Protein AF-A0AAV5B8G0-F1 (afdb_monomer)

Secondary structure (DSSP, 8-state):
---------HHHHHHHHHHHHHHHHHHHHHHHHHHHHHHHHHHHHHHHHTS-TTS---EETTTEEEE-SGGG-EEE-S----SSHHHHHHHHHHHHHHHHHTS-TTSHHHHHHHHHHHHHHHHHHT--HHHHHHH---HHHHHHHHHH-HHHHHHHHHHHHHHHH-

Sequence (166 aa):
MIEQKGYMDPENKWEYHFEILKHQYGEKANEVAMAQWSELIEEIRMFMDDQQPDVLYSFSSCDGIIAGKGKHSFTIDFYPPASTFSARILRLRNQIVLAMSTTECGTNLYNLLDSLYIIVLYALYDDESGPKLMAWQSEYEQIMTSRLGNQEADDMKRKVLEEILI

Radius of gyration: 22.26 Å; Cα contacts (8 Å, |Δi|>4): 154; chains: 1; bounding box: 65×29×62 Å

pLDDT: mean 79.95, std 14.13, range [36.12, 94.44]

Mean predicted aligned error: 8.71 Å

Solvent-accessible surface area (backbone atoms only — not comparable to full-atom values): 9621 Å² total; per-residue (Å²): 136,81,82,78,76,76,81,70,51,70,67,62,52,50,53,55,54,46,54,54,51,37,49,55,52,47,53,50,36,32,53,49,20,50,52,56,47,53,54,52,52,51,52,52,47,54,54,50,76,76,48,64,97,86,61,66,66,49,84,47,100,76,47,22,45,37,43,63,68,80,95,61,55,46,72,39,59,74,70,62,94,54,58,36,42,58,59,34,43,55,52,42,48,52,48,42,52,54,54,44,75,75,40,63,83,88,36,75,68,30,54,50,43,52,50,51,46,51,54,50,54,53,53,53,76,66,58,54,55,64,64,53,56,73,73,52,78,64,83,59,51,64,58,44,27,76,73,63,35,64,68,56,36,52,53,48,50,51,53,41,50,53,70,65,74,106

Structure (mmCIF, N/CA/C/O backbone):
data_AF-A0AAV5B8G0-F1
#
_entry.id   AF-A0AAV5B8G0-F1
#
loop_
_atom_site.group_PDB
_atom_site.id
_atom_site.type_symbol
_atom_site.label_atom_id
_atom_site.label_alt_id
_atom_site.label_comp_id
_atom_site.label_asym_id
_atom_site.label_entity_id
_atom_site.label_seq_id
_atom_site.pdbx_PDB_ins_code
_atom_site.Cartn_x
_atom_site.Cartn_y
_atom_site.Cartn_z
_atom_site.occupancy
_atom_site.B_iso_or_equiv
_atom_site.auth_seq_id
_atom_site.auth_comp_id
_atom_site.auth_asym_id
_atom_site.auth_atom_id
_atom_site.pdbx_PDB_model_num
ATOM 1 N N . MET A 1 1 ? 44.350 -10.238 -31.634 1.00 36.12 1 MET A N 1
ATOM 2 C CA . MET A 1 1 ? 43.539 -10.331 -30.405 1.00 36.12 1 MET A CA 1
ATOM 3 C C . MET A 1 1 ? 42.111 -10.043 -30.806 1.00 36.12 1 MET A C 1
ATOM 5 O O . MET A 1 1 ? 41.830 -8.927 -31.213 1.00 36.12 1 MET A O 1
ATOM 9 N N . ILE A 1 2 ? 41.276 -11.077 -30.850 1.00 37.78 2 ILE A N 1
ATOM 10 C CA . ILE A 1 2 ? 39.860 -10.950 -31.196 1.00 37.78 2 ILE A CA 1
ATOM 11 C C . ILE A 1 2 ? 39.145 -10.613 -29.890 1.00 37.78 2 ILE A C 1
ATOM 13 O O . ILE A 1 2 ? 39.220 -11.395 -28.944 1.00 37.78 2 ILE A O 1
ATOM 17 N N . GLU A 1 3 ? 38.517 -9.440 -29.826 1.00 39.78 3 GLU A N 1
ATOM 18 C CA . GLU A 1 3 ? 37.586 -9.093 -28.755 1.00 39.78 3 GLU A CA 1
ATOM 19 C C . GLU A 1 3 ? 36.474 -10.145 -28.731 1.00 39.78 3 GLU A C 1
ATOM 21 O O . GLU A 1 3 ? 35.649 -10.226 -29.644 1.00 39.78 3 GLU A O 1
ATOM 26 N N . GLN A 1 4 ? 36.457 -10.977 -27.690 1.00 38.16 4 GLN A N 1
ATOM 27 C CA . GLN A 1 4 ? 35.283 -11.770 -27.366 1.00 38.16 4 GLN A CA 1
ATOM 28 C C . GLN A 1 4 ? 34.193 -10.798 -26.911 1.00 38.16 4 GLN A C 1
ATOM 30 O O . GLN A 1 4 ? 34.099 -10.447 -25.737 1.00 38.16 4 GLN A O 1
ATOM 35 N N . LYS A 1 5 ? 33.355 -10.350 -27.851 1.00 46.84 5 LYS A N 1
ATOM 36 C CA . LYS A 1 5 ? 32.009 -9.887 -27.516 1.00 46.84 5 LYS A CA 1
ATOM 37 C C . LYS A 1 5 ? 31.286 -11.091 -26.924 1.00 46.84 5 LYS A C 1
ATOM 39 O O . LYS A 1 5 ? 30.847 -11.964 -27.667 1.00 46.84 5 LYS A O 1
ATOM 44 N N . GLY A 1 6 ? 31.255 -11.169 -25.594 1.00 46.50 6 GLY A N 1
ATOM 45 C CA . GLY A 1 6 ? 30.493 -12.176 -24.870 1.00 46.50 6 GLY A CA 1
ATOM 46 C C . GLY A 1 6 ? 29.058 -12.156 -25.379 1.00 46.50 6 GLY A C 1
ATOM 47 O O . GLY A 1 6 ? 28.358 -11.155 -25.234 1.00 46.50 6 GLY A O 1
ATOM 48 N N . TYR A 1 7 ? 28.662 -13.228 -26.057 1.00 47.97 7 TYR A N 1
ATOM 49 C CA . TYR A 1 7 ? 27.298 -13.417 -26.515 1.00 47.97 7 TYR A CA 1
ATOM 50 C C . TYR A 1 7 ? 26.461 -13.703 -25.271 1.00 47.97 7 TYR A C 1
ATOM 52 O O . TYR A 1 7 ? 26.506 -14.802 -24.724 1.00 47.97 7 TYR A O 1
ATOM 60 N N . MET A 1 8 ? 25.787 -12.677 -24.759 1.00 57.66 8 MET A N 1
ATOM 61 C CA . MET A 1 8 ? 24.798 -12.852 -23.707 1.00 57.66 8 MET A CA 1
ATOM 62 C C . MET A 1 8 ? 23.554 -13.438 -24.369 1.00 57.66 8 MET A C 1
ATOM 64 O O . MET A 1 8 ? 23.038 -12.853 -25.323 1.00 57.66 8 MET A O 1
ATOM 68 N N . ASP A 1 9 ? 23.140 -14.615 -23.904 1.00 64.81 9 ASP A N 1
ATOM 69 C CA . ASP A 1 9 ? 21.914 -15.280 -24.346 1.00 64.81 9 ASP A CA 1
ATOM 70 C C . ASP A 1 9 ? 20.742 -14.275 -24.325 1.00 64.81 9 ASP A C 1
ATOM 72 O O . ASP A 1 9 ? 20.593 -13.563 -23.324 1.00 64.81 9 ASP A O 1
ATOM 76 N N . PRO A 1 10 ? 19.944 -14.158 -25.402 1.00 60.88 10 PRO A N 1
ATOM 77 C CA . PRO A 1 10 ? 18.746 -13.324 -25.422 1.00 60.88 10 PRO A CA 1
ATOM 78 C C . PRO A 1 10 ? 17.834 -13.495 -24.197 1.00 60.88 10 PRO A C 1
ATOM 80 O O . PRO A 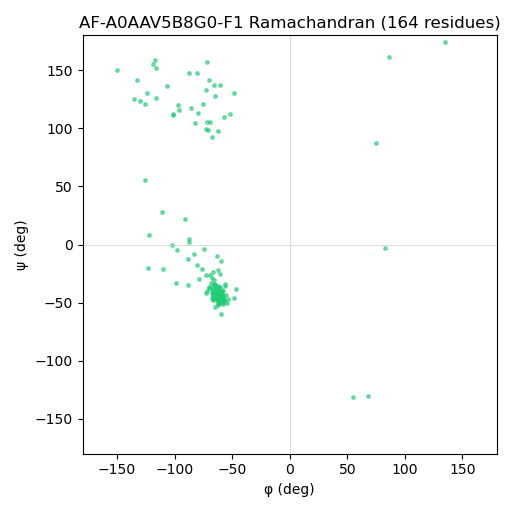1 10 ? 17.345 -12.487 -23.686 1.00 60.88 10 PRO A O 1
ATOM 83 N N . GLU A 1 11 ? 17.668 -14.715 -23.670 1.00 60.94 11 GLU A N 1
ATOM 84 C CA . GLU A 1 11 ? 16.874 -14.951 -22.450 1.00 60.94 11 GLU A CA 1
ATOM 85 C C . GLU A 1 11 ? 17.541 -14.338 -21.208 1.00 60.94 11 GLU A C 1
ATOM 87 O O . GLU A 1 11 ? 16.890 -13.643 -20.430 1.00 60.94 11 GLU A O 1
ATOM 92 N N . ASN A 1 12 ? 18.866 -14.473 -21.075 1.00 73.31 12 ASN A N 1
ATOM 93 C CA . ASN A 1 12 ? 19.626 -13.821 -19.999 1.00 73.31 12 ASN A CA 1
ATOM 94 C C . ASN A 1 12 ? 19.611 -12.291 -20.116 1.00 73.31 12 ASN A C 1
ATOM 96 O O . ASN A 1 12 ? 19.699 -11.591 -19.108 1.00 73.31 12 ASN A O 1
ATOM 100 N N . LYS A 1 13 ? 19.523 -11.752 -21.336 1.00 80.19 13 LYS A N 1
ATOM 101 C CA . LYS A 1 13 ? 19.437 -10.309 -21.575 1.00 80.19 13 LYS A CA 1
ATOM 102 C C . LYS A 1 13 ? 18.069 -9.756 -21.177 1.00 80.19 13 LYS A C 1
ATOM 104 O O . LYS A 1 13 ? 18.022 -8.690 -20.569 1.00 80.19 13 LYS A O 1
ATOM 109 N N . TRP A 1 14 ? 16.984 -10.462 -21.495 1.00 86.31 14 TRP A N 1
ATOM 110 C CA . TRP A 1 14 ? 15.636 -10.065 -21.084 1.00 86.31 14 TRP A CA 1
ATOM 111 C C . TRP A 1 14 ? 15.512 -10.056 -19.558 1.00 86.31 14 TRP A C 1
ATOM 113 O O . TRP A 1 14 ? 15.167 -9.024 -18.988 1.00 86.31 14 TRP A O 1
ATOM 123 N N . GLU A 1 15 ? 15.891 -11.157 -18.904 1.00 88.56 15 GLU A N 1
ATOM 124 C CA . GLU A 1 15 ? 15.785 -11.310 -17.446 1.00 88.56 15 GLU A CA 1
ATOM 125 C C . GLU A 1 15 ? 16.596 -10.243 -16.702 1.00 88.56 15 GLU A C 1
ATOM 127 O O . GLU A 1 15 ? 16.124 -9.624 -15.752 1.00 88.56 15 GLU A O 1
ATOM 132 N N . TYR A 1 16 ? 17.802 -9.950 -17.194 1.00 89.88 16 TYR A N 1
ATOM 133 C CA . TYR A 1 16 ? 18.650 -8.903 -16.635 1.00 89.88 16 TYR A CA 1
ATOM 134 C C . TYR A 1 16 ? 17.983 -7.519 -16.652 1.00 89.88 16 TYR A C 1
ATOM 136 O O . TYR A 1 16 ? 18.023 -6.798 -15.655 1.00 89.88 16 TYR A O 1
ATOM 144 N N . HIS A 1 17 ? 17.380 -7.129 -17.779 1.00 90.81 17 HIS A N 1
ATOM 145 C CA . HIS A 1 17 ? 16.691 -5.843 -17.889 1.00 90.81 17 HIS A CA 1
ATOM 146 C C . HIS A 1 17 ? 15.397 -5.820 -17.065 1.00 90.81 17 HIS A C 1
ATOM 148 O O . HIS A 1 17 ? 15.090 -4.794 -16.452 1.00 90.81 17 HIS A O 1
ATOM 154 N N . PHE A 1 18 ? 14.687 -6.949 -17.012 1.00 92.62 18 PHE A N 1
ATOM 155 C CA . PHE A 1 18 ? 13.450 -7.101 -16.257 1.00 92.62 18 PHE A CA 1
ATOM 156 C C . PHE A 1 18 ? 13.671 -6.882 -14.761 1.00 92.62 18 PHE A C 1
ATOM 158 O O . PHE A 1 18 ? 12.992 -6.050 -14.167 1.00 92.62 18 PHE A O 1
ATOM 165 N N . GLU A 1 19 ? 14.667 -7.541 -14.167 1.00 93.00 19 GLU A N 1
ATOM 166 C CA . GLU A 1 19 ? 14.946 -7.427 -12.731 1.00 93.00 19 GLU A CA 1
ATOM 167 C C . GLU A 1 19 ? 15.384 -6.011 -12.322 1.00 93.00 19 GLU A C 1
ATOM 169 O O . GLU A 1 19 ? 14.993 -5.518 -11.263 1.00 93.00 19 GLU A O 1
ATOM 174 N N . ILE A 1 20 ? 16.127 -5.300 -13.178 1.00 93.19 20 ILE A N 1
ATOM 175 C CA . ILE A 1 20 ? 16.492 -3.896 -12.922 1.00 93.19 20 ILE A CA 1
ATOM 176 C C . ILE A 1 20 ? 15.254 -3.000 -12.959 1.00 93.19 20 ILE A C 1
ATOM 178 O O . ILE A 1 20 ? 15.064 -2.167 -12.069 1.00 93.19 20 ILE A O 1
ATOM 182 N N . LEU A 1 21 ? 14.408 -3.162 -13.978 1.00 93.38 21 LEU A N 1
ATOM 183 C CA . LEU A 1 21 ? 13.196 -2.363 -14.120 1.00 93.38 21 LEU A CA 1
ATOM 184 C C . LEU A 1 21 ? 12.235 -2.635 -12.955 1.00 93.38 21 LEU A C 1
ATOM 186 O O . LEU A 1 21 ? 11.726 -1.700 -12.340 1.00 93.38 21 LEU A O 1
ATOM 190 N N . LYS A 1 22 ? 12.065 -3.906 -12.590 1.00 93.12 22 LYS A N 1
ATOM 191 C CA . LYS A 1 22 ? 11.283 -4.347 -11.435 1.00 93.12 22 LYS A CA 1
ATOM 192 C C . LYS A 1 22 ? 11.784 -3.745 -10.132 1.00 93.12 22 LYS A C 1
ATOM 194 O O . LYS A 1 22 ? 10.974 -3.266 -9.344 1.00 93.12 22 LYS A O 1
ATOM 199 N N . HIS A 1 23 ? 13.096 -3.714 -9.916 1.00 92.00 23 HIS A N 1
ATOM 200 C CA . HIS A 1 23 ? 13.672 -3.079 -8.737 1.00 92.00 23 HIS A CA 1
ATOM 201 C C . HIS A 1 23 ? 13.305 -1.590 -8.664 1.00 92.00 23 HIS A C 1
ATOM 203 O O . HIS A 1 23 ? 12.758 -1.152 -7.656 1.00 92.00 23 HIS A O 1
ATOM 209 N N . GLN A 1 24 ? 13.508 -0.835 -9.746 1.00 93.12 24 GLN A N 1
ATOM 210 C CA . GLN A 1 24 ? 13.233 0.606 -9.765 1.00 93.12 24 GLN A CA 1
ATOM 211 C C . GLN A 1 24 ? 11.743 0.940 -9.614 1.00 93.12 24 GLN A C 1
ATOM 213 O O . GLN A 1 24 ? 11.380 1.839 -8.856 1.00 93.12 24 GLN A O 1
ATOM 218 N N . TYR A 1 25 ? 10.862 0.205 -10.297 1.00 92.00 25 TYR A N 1
ATOM 219 C CA . TYR A 1 25 ? 9.419 0.358 -10.102 1.00 92.00 25 TYR A CA 1
ATOM 220 C C . TYR A 1 25 ? 8.988 -0.065 -8.694 1.00 92.00 25 TYR A C 1
ATOM 222 O O . TYR A 1 25 ? 8.090 0.552 -8.129 1.00 92.00 25 TYR A O 1
ATOM 230 N N . GLY A 1 26 ? 9.633 -1.075 -8.105 1.00 90.62 26 GLY A N 1
ATOM 231 C CA . GLY A 1 26 ? 9.380 -1.508 -6.733 1.00 90.62 26 GLY A CA 1
ATOM 232 C C . GLY A 1 26 ? 9.773 -0.450 -5.701 1.00 90.62 26 GLY A C 1
ATOM 233 O O . GLY A 1 26 ? 9.013 -0.188 -4.769 1.00 90.62 26 GLY A O 1
ATOM 234 N N . GLU A 1 27 ? 10.917 0.213 -5.888 1.00 90.31 27 GLU A N 1
ATOM 235 C CA . GLU A 1 27 ? 11.321 1.356 -5.061 1.00 90.31 27 GLU A CA 1
ATOM 236 C C . GLU A 1 27 ? 10.317 2.502 -5.178 1.00 90.31 27 GLU A C 1
ATOM 238 O O . GLU A 1 27 ? 9.874 3.034 -4.156 1.00 90.31 27 GLU A O 1
ATOM 243 N N . LYS A 1 28 ? 9.882 2.826 -6.403 1.00 91.88 28 LYS A N 1
ATOM 244 C CA . LYS A 1 28 ? 8.879 3.871 -6.615 1.00 91.88 28 LYS A CA 1
ATOM 245 C C . LYS A 1 28 ? 7.530 3.513 -5.994 1.00 91.88 28 LYS A C 1
ATOM 247 O O . LYS A 1 28 ? 6.893 4.372 -5.390 1.00 91.88 28 LYS A O 1
ATOM 252 N N . ALA A 1 29 ? 7.103 2.258 -6.111 1.00 89.88 29 ALA A N 1
ATOM 253 C CA . ALA A 1 29 ? 5.861 1.770 -5.521 1.00 89.88 29 ALA A CA 1
ATOM 254 C C . ALA A 1 29 ? 5.887 1.929 -4.001 1.00 89.88 29 ALA A C 1
ATOM 256 O O . ALA A 1 29 ? 4.941 2.451 -3.416 1.00 89.88 29 ALA A O 1
ATOM 257 N N . ASN A 1 30 ? 7.006 1.561 -3.376 1.00 88.25 30 ASN A N 1
ATOM 258 C CA . ASN A 1 30 ? 7.179 1.715 -1.942 1.00 88.25 30 ASN A CA 1
ATOM 259 C C . ASN A 1 30 ? 7.243 3.192 -1.517 1.00 88.25 30 ASN A C 1
ATOM 261 O O . ASN A 1 30 ? 6.666 3.540 -0.494 1.00 88.25 30 ASN A O 1
ATOM 265 N N . GLU A 1 31 ? 7.893 4.071 -2.285 1.00 90.19 31 GLU A N 1
ATOM 266 C CA . GLU A 1 31 ? 7.896 5.521 -2.030 1.00 90.19 31 GLU A CA 1
ATOM 267 C C . GLU A 1 31 ? 6.467 6.087 -2.020 1.00 90.19 31 GLU A C 1
ATOM 269 O O . GLU A 1 31 ? 6.061 6.742 -1.058 1.00 90.19 31 GLU A O 1
ATOM 274 N N . VAL A 1 32 ? 5.689 5.785 -3.065 1.00 90.38 32 VAL A N 1
ATOM 275 C CA . VAL A 1 32 ? 4.289 6.212 -3.201 1.00 90.38 32 VAL A CA 1
ATOM 276 C C . VAL A 1 32 ? 3.446 5.666 -2.051 1.00 90.38 32 VAL A C 1
ATOM 278 O O . VAL A 1 32 ? 2.734 6.424 -1.391 1.00 90.38 32 VAL A O 1
ATOM 281 N N . ALA A 1 33 ? 3.591 4.371 -1.763 1.00 88.62 33 ALA A N 1
ATOM 282 C CA . ALA A 1 33 ? 2.870 3.715 -0.689 1.00 88.62 33 ALA A CA 1
ATOM 283 C C . ALA A 1 33 ? 3.193 4.327 0.674 1.00 88.62 33 ALA A C 1
ATOM 285 O O . ALA A 1 33 ? 2.283 4.542 1.463 1.00 88.62 33 ALA A O 1
ATOM 286 N N . MET A 1 34 ? 4.461 4.634 0.959 1.00 87.12 34 MET A N 1
ATOM 287 C CA . MET A 1 34 ? 4.873 5.238 2.228 1.00 87.12 34 MET A CA 1
ATOM 288 C C . MET A 1 34 ? 4.367 6.673 2.394 1.00 87.12 34 MET A C 1
ATOM 290 O O . MET A 1 34 ? 4.060 7.064 3.518 1.00 87.12 34 MET A O 1
ATOM 294 N N . ALA A 1 35 ? 4.251 7.441 1.307 1.00 89.06 35 ALA A N 1
ATOM 295 C CA . ALA A 1 35 ? 3.665 8.779 1.348 1.00 89.06 35 ALA A CA 1
ATOM 296 C C . ALA A 1 35 ? 2.175 8.725 1.725 1.00 89.06 35 ALA A C 1
ATOM 298 O O . ALA A 1 35 ? 1.785 9.311 2.733 1.00 89.06 35 ALA A O 1
ATOM 299 N N . GLN A 1 36 ? 1.378 7.934 0.996 1.00 90.12 36 GLN A N 1
ATOM 300 C CA . GLN A 1 36 ? -0.046 7.730 1.310 1.00 90.12 36 GLN A CA 1
ATOM 301 C C . GLN A 1 36 ? -0.237 7.120 2.704 1.00 90.12 36 GLN A C 1
ATOM 303 O O . GLN A 1 36 ? -1.154 7.472 3.441 1.00 90.12 36 GLN A O 1
ATOM 308 N N . TRP A 1 37 ? 0.664 6.217 3.098 1.00 88.62 37 TRP A N 1
ATOM 309 C CA . TRP A 1 37 ? 0.652 5.629 4.428 1.00 88.62 37 TRP A CA 1
ATOM 310 C C . TRP A 1 37 ? 0.867 6.673 5.517 1.00 88.62 37 TRP A C 1
ATOM 312 O O . TRP A 1 37 ? 0.137 6.680 6.500 1.00 88.62 37 TRP A O 1
ATOM 322 N N . SER A 1 38 ? 1.828 7.580 5.343 1.00 86.50 38 SER A N 1
ATOM 323 C CA . SER A 1 38 ? 2.060 8.660 6.300 1.00 86.50 38 SER A CA 1
ATOM 324 C C . SER A 1 38 ? 0.831 9.555 6.463 1.00 86.50 38 SER A C 1
ATOM 326 O O . SER A 1 38 ? 0.513 9.923 7.589 1.00 86.50 38 SER A O 1
ATOM 328 N N . GLU A 1 39 ? 0.140 9.885 5.371 1.00 88.12 39 GLU A N 1
ATOM 329 C CA . GLU A 1 39 ? -1.082 10.700 5.402 1.00 88.12 39 GLU A CA 1
ATOM 330 C C . GLU A 1 39 ? -2.211 9.998 6.169 1.00 88.12 39 GLU A C 1
ATOM 332 O O . GLU A 1 39 ? -2.795 10.588 7.077 1.00 88.12 39 GLU A O 1
ATOM 337 N N . LEU A 1 40 ? -2.440 8.708 5.898 1.00 88.38 40 LEU A N 1
ATOM 338 C CA . LEU A 1 40 ? -3.426 7.902 6.623 1.00 88.38 40 LEU A CA 1
ATOM 339 C C . LEU A 1 40 ? -3.130 7.826 8.127 1.00 88.38 40 LEU A C 1
ATOM 341 O O . LEU A 1 40 ? -4.043 7.897 8.948 1.00 88.38 40 LEU A O 1
ATOM 345 N N . ILE A 1 41 ? -1.863 7.653 8.512 1.00 84.31 41 ILE A N 1
ATOM 346 C CA . ILE A 1 41 ? -1.489 7.593 9.930 1.00 84.31 41 ILE A CA 1
ATOM 347 C C . ILE A 1 41 ? -1.776 8.919 10.632 1.00 84.31 41 ILE A C 1
ATOM 349 O O . ILE A 1 41 ? -2.236 8.901 11.772 1.00 84.31 41 ILE A O 1
ATOM 353 N N . GLU A 1 42 ? -1.536 10.052 9.976 1.00 84.38 42 GLU A N 1
ATOM 354 C CA . GLU A 1 42 ? -1.871 11.363 10.536 1.00 84.38 42 GLU A CA 1
ATOM 355 C C . GLU A 1 42 ? -3.387 11.552 10.676 1.00 84.38 42 GLU A C 1
ATOM 357 O O . GLU A 1 42 ? -3.840 11.996 11.729 1.00 84.38 42 GLU A O 1
ATOM 362 N N . GLU A 1 43 ? -4.188 11.130 9.694 1.00 86.44 43 GLU A N 1
ATOM 363 C CA . GLU A 1 43 ? -5.654 11.158 9.800 1.00 86.44 43 GLU A CA 1
ATOM 364 C C . GLU A 1 43 ? -6.153 10.303 10.971 1.00 86.44 43 GLU A C 1
ATOM 366 O O . GLU A 1 43 ? -6.953 10.756 11.792 1.00 86.44 43 GLU A O 1
ATOM 371 N N . ILE A 1 44 ? -5.632 9.081 11.097 1.00 84.94 44 ILE A N 1
ATOM 372 C CA . ILE A 1 44 ? -5.962 8.183 12.203 1.00 84.94 44 ILE A CA 1
ATOM 373 C C . ILE A 1 44 ? -5.546 8.797 13.543 1.00 84.94 44 ILE A C 1
ATOM 375 O O . ILE A 1 44 ? -6.306 8.716 14.504 1.00 84.94 44 ILE A O 1
ATOM 379 N N . ARG A 1 45 ? -4.373 9.432 13.635 1.00 78.75 45 ARG A N 1
ATOM 380 C CA . ARG A 1 45 ? -3.933 10.128 14.855 1.00 78.75 45 ARG A CA 1
ATOM 381 C C . ARG A 1 45 ? -4.881 11.258 15.231 1.00 78.75 45 ARG A C 1
ATOM 383 O O . ARG A 1 45 ? -5.329 11.292 16.371 1.00 78.75 45 ARG A O 1
ATOM 390 N N . MET A 1 46 ? -5.227 12.125 14.279 1.00 81.94 46 MET A N 1
ATOM 391 C CA . MET A 1 46 ? -6.173 13.221 14.505 1.00 81.94 46 MET A CA 1
ATOM 392 C C . MET A 1 46 ? -7.535 12.699 14.966 1.00 81.94 46 MET A C 1
ATOM 394 O O . MET A 1 46 ? -8.085 13.187 15.948 1.00 81.94 46 MET A O 1
ATOM 398 N N . PHE A 1 47 ? -8.050 11.660 14.304 1.00 82.12 47 PHE A N 1
ATOM 399 C CA . PHE A 1 47 ? -9.308 11.023 14.680 1.00 82.12 47 PHE A CA 1
ATOM 400 C C . PHE A 1 47 ? -9.283 10.484 16.117 1.00 82.12 47 PHE A C 1
ATOM 402 O O . PHE A 1 47 ? -10.253 10.641 16.858 1.00 82.12 47 PHE A O 1
ATOM 409 N N . MET A 1 48 ? -8.178 9.850 16.511 1.00 75.94 48 MET A N 1
ATOM 410 C CA . MET A 1 48 ? -8.016 9.261 17.840 1.00 75.94 48 MET A CA 1
ATOM 411 C C . MET A 1 48 ? -7.856 10.334 18.924 1.00 75.94 48 MET A C 1
ATOM 413 O O . MET A 1 48 ? -8.454 10.200 19.986 1.00 75.94 48 MET A O 1
ATOM 417 N N . ASP A 1 49 ? -7.118 11.413 18.654 1.00 72.69 49 ASP A N 1
ATOM 418 C CA . ASP A 1 49 ? -6.944 12.525 19.599 1.00 72.69 49 ASP A CA 1
ATOM 419 C C . ASP A 1 49 ? -8.250 13.307 19.835 1.00 72.69 49 ASP A C 1
ATOM 421 O O . ASP A 1 49 ? -8.481 13.816 20.936 1.00 72.69 49 ASP A O 1
ATOM 425 N N . ASP A 1 50 ? -9.145 13.337 18.844 1.00 71.06 50 ASP A N 1
ATOM 426 C CA . ASP A 1 50 ? -10.462 13.975 18.942 1.00 71.06 50 ASP A CA 1
ATOM 427 C C . ASP A 1 50 ? -11.539 13.080 19.601 1.00 71.06 50 ASP A C 1
ATOM 429 O O . ASP A 1 50 ? -12.650 13.552 19.879 1.00 71.06 50 ASP A O 1
ATOM 433 N N . GLN A 1 51 ? -11.262 11.794 19.876 1.00 61.72 51 GLN A N 1
ATOM 434 C CA . GLN A 1 51 ? -12.262 10.821 20.343 1.00 61.72 51 GLN A CA 1
ATOM 435 C C . GLN A 1 51 ? -11.785 9.941 21.520 1.00 61.72 51 GLN A C 1
ATOM 437 O O . GLN A 1 51 ? -10.857 9.153 21.411 1.00 61.72 51 GLN A O 1
ATOM 442 N N . GLN A 1 52 ? -12.577 9.954 22.605 1.00 57.78 52 GLN A N 1
ATOM 443 C CA . GLN A 1 52 ? -12.586 9.000 23.738 1.00 57.78 52 GLN A CA 1
ATOM 444 C C . GLN A 1 52 ? -11.428 9.113 24.765 1.00 57.78 52 GLN A C 1
ATOM 446 O O . GLN A 1 52 ? -10.492 8.316 24.733 1.00 57.78 52 GLN A O 1
ATOM 451 N N . PRO A 1 53 ? -11.550 9.968 25.806 1.00 54.19 53 PRO A N 1
ATOM 452 C CA . PRO A 1 53 ? -10.586 10.026 26.920 1.00 54.19 53 PRO A CA 1
ATOM 453 C C . PRO A 1 53 ? -10.498 8.733 27.762 1.00 54.19 53 PRO A C 1
ATOM 455 O O . PRO A 1 53 ? -9.599 8.598 28.592 1.00 54.19 53 PRO A O 1
ATOM 458 N N . ASP A 1 54 ? -11.416 7.781 27.559 1.00 56.47 54 ASP A N 1
ATOM 459 C CA . ASP A 1 54 ? -11.543 6.561 28.365 1.00 56.47 54 ASP A CA 1
ATOM 460 C C . ASP A 1 54 ? -10.871 5.319 27.747 1.00 56.47 54 ASP A C 1
ATOM 462 O O . ASP A 1 54 ? -10.825 4.257 28.383 1.00 56.47 54 ASP A O 1
ATOM 466 N N . VAL A 1 55 ? -10.338 5.419 26.523 1.00 60.25 55 VAL A N 1
ATOM 467 C CA . VAL A 1 55 ? -9.584 4.335 25.876 1.00 60.25 55 VAL A CA 1
ATOM 468 C C . VAL A 1 55 ? -8.092 4.636 25.990 1.00 60.25 55 VAL A C 1
ATOM 470 O O . VAL A 1 55 ? -7.587 5.570 25.382 1.00 60.25 55 VAL A O 1
ATOM 473 N N . LEU A 1 56 ? -7.365 3.825 26.765 1.00 58.38 56 LEU A N 1
ATOM 474 C CA . LEU A 1 56 ? -5.904 3.896 26.794 1.00 58.38 56 LEU A CA 1
ATOM 475 C C . LEU A 1 56 ? -5.364 3.343 25.474 1.00 58.38 56 LEU A C 1
ATOM 477 O O . LEU A 1 56 ? -5.369 2.127 25.278 1.00 58.38 56 LEU A O 1
ATOM 481 N N . TYR A 1 57 ? -4.908 4.236 24.601 1.00 62.66 57 TYR A N 1
ATOM 482 C CA . TYR A 1 57 ? -4.100 3.902 23.437 1.00 62.66 57 TYR A CA 1
ATOM 483 C C . TYR A 1 57 ? -2.714 4.541 23.552 1.00 62.66 57 TYR A C 1
ATOM 485 O O . TYR A 1 57 ? -2.524 5.564 24.208 1.00 62.66 57 TYR A O 1
ATOM 493 N N . SER A 1 58 ? -1.718 3.918 22.932 1.00 60.59 58 SER A N 1
ATOM 494 C CA . SER A 1 58 ? -0.399 4.514 22.729 1.00 60.59 58 SER A CA 1
ATOM 495 C C . SER A 1 58 ? -0.047 4.354 21.264 1.00 60.59 58 SER A C 1
ATOM 497 O O . SER A 1 58 ? -0.047 3.228 20.779 1.00 60.59 58 SER A O 1
ATOM 499 N N . PHE A 1 59 ? 0.233 5.470 20.587 1.00 61.56 59 PHE A N 1
ATOM 500 C CA . PHE A 1 59 ? 0.899 5.463 19.291 1.00 61.56 59 PHE A CA 1
ATOM 501 C C . PHE A 1 59 ? 2.397 5.336 19.527 1.00 61.56 59 PHE A C 1
ATOM 503 O O . PHE A 1 59 ? 3.065 6.293 19.919 1.00 61.56 59 PHE A O 1
ATOM 510 N N . SER A 1 60 ? 2.933 4.150 19.282 1.00 55.75 60 SER A N 1
ATOM 511 C CA . SER A 1 60 ? 4.370 3.985 19.105 1.00 55.75 60 SER A CA 1
ATOM 512 C C . SER A 1 60 ? 4.714 4.210 17.630 1.00 55.75 60 SER A C 1
ATOM 514 O O . SER A 1 60 ? 3.926 3.895 16.737 1.00 55.75 60 SER A O 1
ATOM 516 N N . SER A 1 61 ? 5.904 4.753 17.361 1.00 48.09 61 SER A N 1
ATOM 517 C CA . SER A 1 61 ? 6.456 4.880 16.005 1.00 48.09 61 SER A CA 1
ATOM 518 C C . SER A 1 61 ? 6.630 3.532 15.295 1.00 48.09 61 SER A C 1
ATOM 520 O O . SER A 1 61 ? 6.847 3.517 14.089 1.00 48.09 61 SER A O 1
ATOM 522 N N . CYS A 1 62 ? 6.555 2.423 16.037 1.00 50.12 62 CYS A N 1
ATOM 523 C CA . CYS A 1 62 ? 6.782 1.068 15.547 1.00 50.12 62 CYS A CA 1
ATOM 524 C C . CYS A 1 62 ? 5.600 0.109 15.789 1.00 50.12 62 CYS A C 1
ATOM 526 O O . CYS A 1 62 ? 5.522 -0.892 15.093 1.00 50.12 62 CYS A O 1
ATOM 528 N N . ASP A 1 63 ? 4.687 0.392 16.730 1.00 51.69 63 ASP A N 1
ATOM 529 C CA . ASP A 1 63 ? 3.748 -0.625 17.260 1.00 51.69 63 ASP A CA 1
ATOM 530 C C . ASP A 1 63 ? 2.263 -0.275 17.093 1.00 51.69 63 ASP A C 1
ATOM 532 O O . ASP A 1 63 ? 1.385 -0.955 17.621 1.00 51.69 63 ASP A O 1
ATOM 536 N N . GLY A 1 64 ? 1.977 0.797 16.364 1.00 61.34 64 GLY A N 1
ATOM 537 C CA . GLY A 1 64 ? 0.627 1.235 16.066 1.00 61.34 64 GLY A CA 1
ATOM 538 C C . GLY A 1 64 ? -0.275 1.467 17.283 1.00 61.34 64 GLY A C 1
ATOM 539 O O . GLY A 1 64 ? 0.140 2.209 18.165 1.00 61.34 64 GLY A O 1
ATOM 540 N N . ILE A 1 65 ? -1.508 0.934 17.307 1.00 67.44 65 ILE A N 1
ATOM 541 C CA . ILE A 1 65 ? -2.449 1.098 18.441 1.00 67.44 65 ILE A CA 1
ATOM 542 C C . ILE A 1 65 ? -2.384 -0.128 19.353 1.00 67.44 65 ILE A C 1
ATOM 544 O O . ILE A 1 65 ? -2.734 -1.237 18.948 1.00 67.44 65 ILE A O 1
ATOM 548 N N . ILE A 1 66 ? -2.028 0.094 20.619 1.00 64.75 66 ILE A N 1
ATOM 549 C CA . ILE A 1 66 ? -2.265 -0.860 21.710 1.00 64.75 66 ILE A CA 1
ATOM 550 C C . ILE A 1 66 ? -3.561 -0.454 22.403 1.00 64.75 66 ILE A C 1
ATOM 552 O O . ILE A 1 66 ? -3.596 0.616 23.002 1.00 64.75 66 ILE A O 1
ATOM 556 N N . ALA A 1 67 ? -4.604 -1.282 22.362 1.00 61.44 67 ALA A N 1
ATOM 557 C CA . ALA A 1 67 ? -5.852 -0.990 23.066 1.00 61.44 67 ALA A CA 1
ATOM 558 C C . ALA A 1 67 ? -6.358 -2.199 23.869 1.00 61.44 67 ALA A C 1
ATOM 560 O O . ALA A 1 67 ? -6.231 -3.352 23.454 1.00 61.44 67 ALA 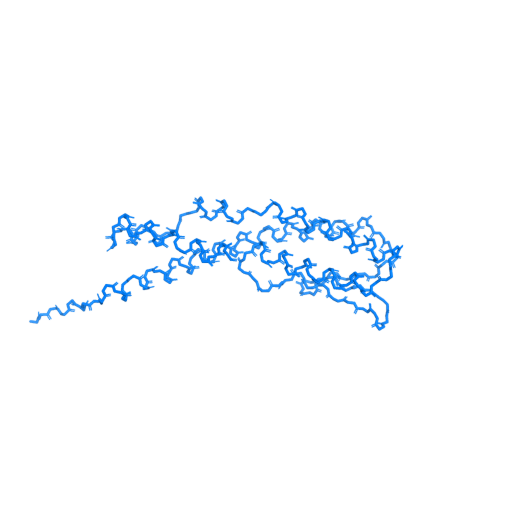A O 1
ATOM 561 N N . GLY A 1 68 ? -6.907 -1.923 25.058 1.00 58.66 68 GLY A N 1
ATOM 562 C CA . GLY A 1 68 ? -7.498 -2.915 25.964 1.00 58.66 68 GLY A CA 1
ATOM 563 C C . GLY A 1 68 ? -7.086 -2.753 27.435 1.00 58.66 68 GLY A C 1
ATOM 564 O O . GLY A 1 68 ? -6.242 -1.932 27.789 1.00 58.66 68 GLY A O 1
ATOM 565 N N . LYS A 1 69 ? -7.691 -3.555 28.322 1.00 53.38 69 LYS A N 1
ATOM 566 C CA . LYS A 1 69 ? -7.310 -3.688 29.744 1.00 53.38 69 LYS A CA 1
ATOM 567 C C . LYS A 1 69 ? -7.018 -5.154 30.077 1.00 53.38 69 LYS A C 1
ATOM 569 O O . LYS A 1 69 ? -7.839 -6.033 29.821 1.00 53.38 69 LYS A O 1
ATOM 574 N N . GLY A 1 70 ? -5.881 -5.421 30.720 1.00 59.59 70 GLY A N 1
ATOM 575 C CA . GLY A 1 70 ? -5.542 -6.757 31.223 1.00 59.59 70 GLY A CA 1
ATOM 576 C C . GLY A 1 70 ? -5.282 -7.779 30.109 1.00 59.59 70 GLY A C 1
ATOM 577 O O . GLY A 1 70 ? -4.503 -7.518 29.205 1.00 59.59 70 GLY A O 1
ATOM 578 N N . LYS A 1 71 ? -5.912 -8.959 30.178 1.00 54.94 71 LYS A N 1
ATOM 579 C CA . LYS A 1 71 ? -5.657 -10.084 29.249 1.00 54.94 71 LYS A CA 1
ATOM 580 C C . LYS A 1 71 ? -6.248 -9.911 27.839 1.00 54.94 71 LYS A C 1
ATOM 582 O O . LYS A 1 71 ? -6.027 -10.777 27.002 1.00 54.94 71 LYS A O 1
ATOM 587 N N . HIS A 1 72 ? -6.989 -8.831 27.591 1.00 58.69 72 HIS A N 1
ATOM 588 C CA . HIS A 1 72 ? -7.649 -8.542 26.311 1.00 58.69 72 HIS A CA 1
ATOM 589 C C . HIS A 1 72 ? -7.009 -7.351 25.579 1.00 58.69 72 HIS A C 1
ATOM 591 O O . HIS A 1 72 ? -7.691 -6.629 24.859 1.00 58.69 72 HIS A O 1
ATOM 597 N N . SER A 1 73 ? -5.712 -7.106 25.796 1.00 67.00 73 SER A N 1
ATOM 598 C CA . SER A 1 73 ? -4.955 -6.146 24.990 1.00 67.00 73 SER A CA 1
ATOM 599 C C . SER A 1 73 ? -4.702 -6.712 23.596 1.00 67.00 73 SER A C 1
ATOM 601 O O . SER A 1 73 ? -4.225 -7.843 23.477 1.00 67.00 73 SER A O 1
ATOM 603 N N . PHE A 1 74 ? -4.943 -5.914 22.564 1.00 70.62 74 PHE A N 1
ATOM 604 C CA . PHE A 1 74 ? -4.492 -6.205 21.209 1.00 70.62 74 PHE A CA 1
ATOM 605 C C . PHE A 1 74 ? -3.548 -5.109 20.717 1.00 70.62 74 PHE A C 1
ATOM 607 O O . PHE A 1 74 ? -3.599 -3.969 21.182 1.00 70.62 74 PHE A O 1
ATOM 614 N N . THR A 1 75 ? -2.701 -5.485 19.764 1.00 74.06 75 THR A N 1
ATOM 615 C CA . THR A 1 75 ? -1.792 -4.583 19.060 1.00 74.06 75 THR A CA 1
ATOM 616 C C . THR A 1 75 ? -2.197 -4.567 17.596 1.00 74.06 75 THR A C 1
ATOM 618 O O . THR A 1 75 ? -2.312 -5.626 16.979 1.00 74.06 75 THR A O 1
ATOM 621 N N . ILE A 1 76 ? -2.433 -3.376 17.059 1.00 76.88 76 ILE A N 1
ATOM 622 C CA . ILE A 1 76 ? -2.618 -3.147 15.629 1.00 76.88 76 ILE A CA 1
ATOM 623 C C . ILE A 1 76 ? -1.310 -2.578 15.101 1.00 76.88 76 ILE A C 1
ATOM 625 O O . ILE A 1 76 ? -0.961 -1.448 15.426 1.00 76.88 76 ILE A O 1
ATOM 629 N N . ASP A 1 77 ? -0.612 -3.352 14.280 1.00 76.88 77 ASP A N 1
ATOM 630 C CA . ASP A 1 77 ? 0.619 -2.947 13.616 1.00 76.88 77 ASP A CA 1
ATOM 631 C C . ASP A 1 77 ? 0.305 -2.077 12.391 1.00 76.88 77 ASP A C 1
ATOM 633 O O . ASP A 1 77 ? -0.257 -2.543 11.390 1.00 76.88 77 ASP A O 1
ATOM 637 N N . PHE A 1 78 ? 0.693 -0.806 12.490 1.00 72.75 78 PHE A N 1
ATOM 638 C CA . PHE A 1 78 ? 0.601 0.180 11.422 1.00 72.75 78 PHE A CA 1
ATOM 639 C C . PHE A 1 78 ? 1.822 0.183 10.492 1.00 72.75 78 PHE A C 1
ATOM 641 O O . PHE A 1 78 ? 1.874 1.023 9.617 1.00 72.75 78 PHE A O 1
ATOM 648 N N . TYR A 1 79 ? 2.808 -0.702 10.595 1.00 71.38 79 TYR A N 1
ATOM 649 C CA . TYR A 1 79 ? 3.921 -0.766 9.633 1.00 71.38 79 TYR A CA 1
ATOM 650 C C . TYR A 1 79 ? 4.100 -2.164 9.025 1.00 71.38 79 TYR A C 1
ATOM 652 O O . TYR A 1 79 ? 5.206 -2.711 9.025 1.00 71.38 79 TYR A O 1
ATOM 660 N N . PRO A 1 80 ? 3.051 -2.751 8.412 1.00 63.47 80 PRO A N 1
ATOM 661 C CA . PRO A 1 80 ? 3.177 -4.069 7.814 1.00 63.47 80 PRO A CA 1
ATOM 662 C C . PRO A 1 80 ? 4.153 -4.047 6.619 1.00 63.47 80 PRO A C 1
ATOM 664 O O . PRO A 1 80 ? 4.058 -3.161 5.763 1.00 63.47 80 PRO A O 1
ATOM 667 N N . PRO A 1 81 ? 5.051 -5.044 6.479 1.00 64.00 81 PRO A N 1
ATOM 668 C CA . PRO A 1 81 ? 6.011 -5.085 5.377 1.00 64.00 81 PRO A CA 1
ATOM 669 C C . PRO A 1 81 ? 5.310 -5.439 4.058 1.00 64.00 81 PRO A C 1
ATOM 671 O O . PRO A 1 81 ? 5.017 -6.612 3.808 1.00 64.00 81 PRO A O 1
ATOM 674 N N . ALA A 1 82 ? 5.015 -4.443 3.223 1.00 73.25 82 ALA A N 1
ATOM 675 C CA . ALA A 1 82 ? 4.396 -4.626 1.910 1.00 73.25 82 ALA A CA 1
ATOM 676 C C . ALA A 1 82 ? 4.818 -3.528 0.915 1.00 73.25 82 ALA A C 1
ATOM 678 O O . ALA A 1 82 ? 5.119 -2.401 1.310 1.00 73.25 82 ALA A O 1
ATOM 679 N N . SER A 1 83 ? 4.849 -3.876 -0.373 1.00 71.94 83 SER A N 1
ATOM 680 C CA . SER A 1 83 ? 5.343 -3.025 -1.468 1.00 71.94 83 SER A CA 1
ATOM 681 C C . SER A 1 83 ? 4.349 -1.956 -1.926 1.00 71.94 83 SER A C 1
ATOM 683 O O . SER A 1 83 ? 4.780 -0.896 -2.365 1.00 71.94 83 SER A O 1
ATOM 685 N N . THR A 1 84 ? 3.042 -2.207 -1.807 1.00 81.75 84 THR A N 1
ATOM 686 C CA . THR A 1 84 ? 1.982 -1.291 -2.259 1.00 81.75 84 THR A CA 1
ATOM 687 C C . THR A 1 84 ? 1.121 -0.794 -1.107 1.00 81.75 84 THR A C 1
ATOM 689 O O . THR A 1 84 ? 1.035 -1.428 -0.048 1.00 81.75 84 THR A O 1
ATOM 692 N N . PHE A 1 85 ? 0.452 0.340 -1.318 1.00 87.50 85 PHE A N 1
ATOM 693 C CA . PHE A 1 85 ? -0.465 0.911 -0.340 1.00 87.50 85 PHE A CA 1
ATOM 694 C C . PHE A 1 85 ? -1.648 -0.030 -0.073 1.00 87.50 85 PHE A C 1
ATOM 696 O O . PHE A 1 85 ? -1.851 -0.430 1.075 1.00 87.50 85 PHE A O 1
ATOM 703 N N . SER A 1 86 ? -2.333 -0.509 -1.121 1.00 86.62 86 SER A N 1
ATOM 704 C CA . SER A 1 86 ? -3.403 -1.515 -1.012 1.00 86.62 86 SER A CA 1
ATOM 705 C C . SER A 1 86 ? -3.022 -2.730 -0.160 1.00 86.62 86 SER A C 1
ATOM 707 O O . SER A 1 86 ? -3.778 -3.135 0.724 1.00 86.62 86 SER A O 1
ATOM 709 N N . ALA A 1 87 ? -1.834 -3.310 -0.361 1.00 85.31 87 ALA A N 1
ATOM 710 C CA . ALA A 1 87 ? -1.404 -4.474 0.413 1.00 85.31 87 ALA A CA 1
ATOM 711 C C . ALA A 1 87 ? -1.209 -4.153 1.908 1.00 85.31 87 ALA A C 1
ATOM 713 O O . ALA A 1 87 ? -1.536 -4.981 2.767 1.00 85.31 87 ALA A O 1
ATOM 714 N N . ARG A 1 88 ? -0.719 -2.951 2.240 1.00 87.06 88 ARG A N 1
ATOM 715 C CA . ARG A 1 88 ? -0.609 -2.474 3.630 1.00 87.06 88 ARG A CA 1
ATOM 716 C C . ARG A 1 88 ? -1.993 -2.278 4.254 1.00 87.06 88 ARG A C 1
ATOM 718 O O . ARG A 1 88 ? -2.240 -2.773 5.355 1.00 87.06 88 ARG A O 1
ATOM 725 N N . ILE A 1 89 ? -2.914 -1.661 3.515 1.00 89.31 89 ILE A N 1
ATOM 726 C CA . ILE A 1 89 ? -4.303 -1.409 3.927 1.00 89.31 89 ILE A CA 1
ATOM 727 C C . ILE A 1 89 ? -5.059 -2.711 4.199 1.00 89.31 89 ILE A C 1
ATOM 729 O O . ILE A 1 89 ? -5.679 -2.866 5.250 1.00 89.31 89 ILE A O 1
ATOM 733 N N . LEU A 1 90 ? -4.961 -3.696 3.303 1.00 89.38 90 LEU A N 1
ATOM 734 C CA . LEU A 1 90 ? -5.620 -4.994 3.471 1.00 89.38 90 LEU A CA 1
ATOM 735 C C . LEU A 1 90 ? -5.132 -5.739 4.721 1.00 89.38 90 LEU A C 1
ATOM 737 O O . LEU A 1 90 ? -5.929 -6.383 5.410 1.00 89.38 90 LEU A O 1
ATOM 741 N N . ARG A 1 91 ? -3.837 -5.640 5.043 1.00 88.50 91 ARG A N 1
ATOM 742 C CA . ARG A 1 91 ? -3.280 -6.217 6.274 1.00 88.50 91 ARG A CA 1
ATOM 743 C C . ARG A 1 91 ? -3.796 -5.503 7.514 1.00 88.50 91 ARG A C 1
ATOM 745 O O . ARG A 1 91 ? -4.225 -6.175 8.448 1.00 88.50 91 ARG A O 1
ATOM 752 N N . LEU A 1 92 ? -3.796 -4.173 7.515 1.00 87.06 92 LEU A N 1
ATOM 753 C CA . LEU A 1 92 ? -4.337 -3.371 8.610 1.00 87.06 92 LEU A CA 1
ATOM 754 C C . LEU A 1 92 ? -5.823 -3.675 8.855 1.00 87.06 92 LEU A C 1
ATOM 756 O O . LEU A 1 92 ? -6.218 -3.965 9.983 1.00 87.06 92 LEU A O 1
ATOM 760 N N . ARG A 1 93 ? -6.630 -3.735 7.791 1.00 90.69 93 ARG A N 1
ATOM 761 C CA . ARG A 1 93 ? -8.045 -4.126 7.853 1.00 90.69 93 ARG A CA 1
ATOM 762 C C . ARG A 1 93 ? -8.233 -5.475 8.545 1.00 90.69 93 ARG A C 1
ATOM 764 O O . ARG A 1 93 ? -9.102 -5.614 9.399 1.00 90.69 93 ARG A O 1
ATOM 771 N N . ASN A 1 94 ? -7.432 -6.479 8.185 1.00 89.75 94 ASN A N 1
ATOM 772 C CA . ASN A 1 94 ? -7.533 -7.808 8.791 1.00 89.75 94 ASN A CA 1
ATOM 773 C C . ASN A 1 94 ? -7.206 -7.784 10.291 1.00 89.75 94 ASN A C 1
ATOM 775 O O . ASN A 1 94 ? -7.879 -8.465 11.061 1.00 89.75 94 ASN A O 1
ATOM 779 N N . GLN A 1 95 ? -6.221 -6.986 10.714 1.00 86.88 95 GLN A N 1
ATOM 780 C CA . GLN A 1 95 ? -5.899 -6.811 12.134 1.00 86.88 95 GLN A CA 1
ATOM 781 C C . GLN A 1 95 ? -7.064 -6.175 12.905 1.00 86.88 95 GLN A C 1
ATOM 783 O O . GLN A 1 95 ? -7.428 -6.666 13.973 1.00 86.88 95 GLN A O 1
ATOM 788 N N . ILE A 1 96 ? -7.701 -5.146 12.335 1.00 88.62 96 ILE A N 1
ATOM 789 C CA . ILE A 1 96 ? -8.868 -4.483 12.937 1.00 88.62 96 ILE A CA 1
ATOM 790 C C . ILE A 1 96 ? -10.041 -5.462 13.079 1.00 88.62 96 ILE A C 1
ATOM 792 O O . ILE A 1 96 ? -10.610 -5.585 14.161 1.00 88.62 96 ILE A O 1
ATOM 796 N N . VAL A 1 97 ? -10.367 -6.221 12.027 1.00 90.69 97 VAL A N 1
ATOM 797 C CA . VAL A 1 97 ? -11.456 -7.217 12.060 1.00 90.69 97 VAL A CA 1
ATOM 798 C C . VAL A 1 97 ? -11.208 -8.286 13.129 1.00 90.69 97 VAL A C 1
ATOM 800 O O . VAL A 1 97 ? -12.131 -8.665 13.854 1.00 90.69 97 VAL A O 1
ATOM 803 N N . LEU A 1 98 ? -9.965 -8.757 13.270 1.00 88.75 98 LEU A N 1
ATOM 804 C CA . LEU A 1 98 ? -9.600 -9.703 14.325 1.00 88.75 98 LEU A CA 1
ATOM 805 C C . LEU A 1 98 ? -9.803 -9.095 15.718 1.00 88.75 98 LEU A C 1
ATOM 807 O O . LEU A 1 98 ? -10.423 -9.738 16.565 1.00 88.75 98 LEU A O 1
ATOM 811 N N . ALA A 1 99 ? -9.368 -7.852 15.940 1.00 84.75 99 ALA A N 1
ATOM 812 C CA . ALA A 1 99 ? -9.579 -7.149 17.205 1.00 84.75 99 ALA A CA 1
ATOM 813 C C . ALA A 1 99 ? -11.077 -6.980 17.531 1.00 84.75 99 ALA A C 1
ATOM 815 O O . ALA A 1 99 ? -11.505 -7.261 18.657 1.00 84.75 99 ALA A O 1
ATOM 816 N N . MET A 1 100 ? -11.896 -6.613 16.537 1.00 87.50 100 MET A N 1
ATOM 817 C CA . MET A 1 100 ? -13.352 -6.490 16.687 1.00 87.50 100 MET A CA 1
ATOM 818 C C . MET A 1 100 ? -13.997 -7.820 17.078 1.00 87.50 100 MET A C 1
ATOM 820 O O . MET A 1 100 ? -14.853 -7.837 17.956 1.00 87.50 100 MET A O 1
ATOM 824 N N . SER A 1 101 ? -13.555 -8.943 16.498 1.00 88.69 101 SER A N 1
ATOM 825 C CA . SER A 1 101 ? -14.112 -10.274 16.798 1.00 88.69 101 SER A CA 1
ATOM 826 C C . SER A 1 101 ? -13.941 -10.707 18.260 1.00 88.69 101 SER A C 1
ATOM 828 O O . SER A 1 101 ? -14.690 -11.548 18.754 1.00 88.69 101 SER A O 1
ATOM 830 N N . THR A 1 102 ? -12.966 -10.117 18.957 1.00 84.31 102 THR A N 1
ATOM 831 C CA . THR A 1 102 ? -12.673 -10.380 20.372 1.00 84.31 102 THR A CA 1
ATOM 832 C C . THR A 1 102 ? -13.184 -9.295 21.319 1.00 84.31 102 THR A C 1
ATOM 834 O O . THR A 1 102 ? -13.005 -9.411 22.531 1.00 84.31 102 THR A O 1
ATOM 837 N N . THR A 1 103 ? -13.810 -8.245 20.782 1.00 82.62 103 THR A N 1
ATOM 838 C CA . THR A 1 103 ? -14.297 -7.091 21.542 1.00 82.62 103 THR A CA 1
ATOM 839 C C . THR A 1 103 ? -15.819 -7.136 21.638 1.00 82.62 103 THR A C 1
ATOM 841 O O . THR A 1 103 ? -16.510 -7.401 20.658 1.00 82.62 103 THR A O 1
ATOM 844 N N . GLU A 1 104 ? -16.364 -6.865 22.823 1.00 85.44 104 GLU A N 1
ATOM 845 C CA . GLU A 1 104 ? -17.814 -6.824 23.021 1.00 85.44 104 GLU A CA 1
ATOM 846 C C . GLU A 1 104 ? -18.450 -5.682 22.208 1.00 85.44 104 GLU A C 1
ATOM 848 O O . GLU A 1 104 ? -18.028 -4.523 22.289 1.00 85.44 104 GLU A O 1
ATOM 853 N N . CYS A 1 105 ? -19.472 -6.025 21.419 1.00 87.19 105 CYS A N 1
ATOM 854 C CA . CYS A 1 105 ? -20.191 -5.087 20.561 1.00 87.19 105 CYS A CA 1
ATOM 855 C C . CYS A 1 105 ? -20.846 -3.965 21.382 1.00 87.19 105 CYS A C 1
ATOM 857 O O . CYS A 1 105 ? -21.432 -4.212 22.434 1.00 87.19 105 CYS A O 1
ATOM 859 N N . GLY A 1 106 ? -20.753 -2.727 20.891 1.00 81.50 106 GLY A N 1
ATOM 860 C CA . GLY A 1 106 ? -21.320 -1.541 21.543 1.00 81.50 106 GLY A CA 1
ATOM 861 C C . GLY A 1 106 ? -20.452 -0.930 22.648 1.00 81.50 106 GLY A C 1
ATOM 862 O O . GLY A 1 106 ? -20.812 0.116 23.188 1.00 81.50 106 GLY A O 1
ATOM 863 N N . THR A 1 107 ? -19.301 -1.526 22.974 1.00 83.50 107 THR A N 1
ATOM 864 C CA . THR A 1 107 ? -18.304 -0.885 23.845 1.00 83.50 107 THR A CA 1
ATOM 865 C C . THR A 1 107 ? -17.598 0.273 23.134 1.00 83.50 107 THR A C 1
ATOM 867 O O . THR A 1 107 ? -17.488 0.289 21.908 1.00 83.50 107 THR A O 1
ATOM 870 N N . ASN A 1 108 ? -17.036 1.220 23.896 1.00 80.19 108 ASN A N 1
ATOM 871 C CA . ASN A 1 108 ? -16.241 2.322 23.328 1.00 80.19 108 ASN A CA 1
ATOM 872 C C . ASN A 1 108 ? -15.068 1.809 22.475 1.00 80.19 108 ASN A C 1
ATOM 874 O O . ASN A 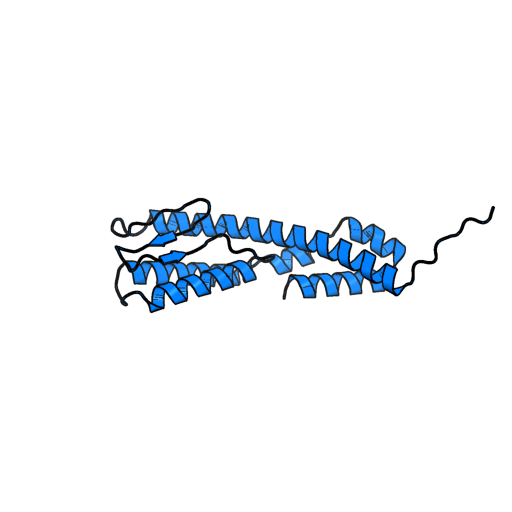1 108 ? -14.763 2.387 21.437 1.00 80.19 108 ASN A O 1
ATOM 878 N N . LEU A 1 109 ? -14.454 0.691 22.881 1.00 79.69 109 LEU A N 1
ATOM 879 C CA . LEU A 1 109 ? -13.380 0.042 22.130 1.00 79.69 109 LEU A CA 1
ATOM 880 C C . LEU A 1 109 ? -13.872 -0.539 20.799 1.00 79.69 109 LEU A C 1
ATOM 882 O O . LEU A 1 109 ? -13.197 -0.391 19.785 1.00 79.69 109 LEU A O 1
ATOM 886 N N . TYR A 1 110 ? -15.052 -1.165 20.785 1.00 85.19 110 TYR A N 1
ATOM 887 C CA . TYR A 1 110 ? -15.659 -1.650 19.547 1.00 85.19 110 TYR A CA 1
ATOM 888 C C . TYR A 1 110 ? -15.958 -0.494 18.587 1.00 85.19 110 TYR A C 1
ATOM 890 O O . TYR A 1 110 ? -15.612 -0.576 17.416 1.00 85.19 110 TYR A O 1
ATOM 898 N N . ASN A 1 111 ? -16.534 0.604 19.085 1.00 85.19 111 ASN A N 1
ATOM 899 C CA . ASN A 1 111 ? -16.868 1.772 18.261 1.00 85.19 111 ASN A CA 1
ATOM 900 C C . ASN A 1 111 ? -15.616 2.453 17.678 1.00 85.19 111 ASN A C 1
ATOM 902 O O . ASN A 1 111 ? -15.635 2.929 16.543 1.00 85.19 111 ASN A O 1
ATOM 906 N N . LEU A 1 112 ? -14.516 2.467 18.437 1.00 83.44 112 LEU A N 1
ATOM 907 C CA . LEU A 1 112 ? -13.216 2.937 17.966 1.00 83.44 112 LEU A CA 1
ATOM 908 C C . LEU A 1 112 ? -12.694 2.073 16.810 1.00 83.44 112 LEU A C 1
ATOM 910 O O . LEU A 1 112 ? -12.314 2.597 15.768 1.00 83.44 112 LEU A O 1
ATOM 914 N N . LEU A 1 113 ? -12.722 0.748 16.976 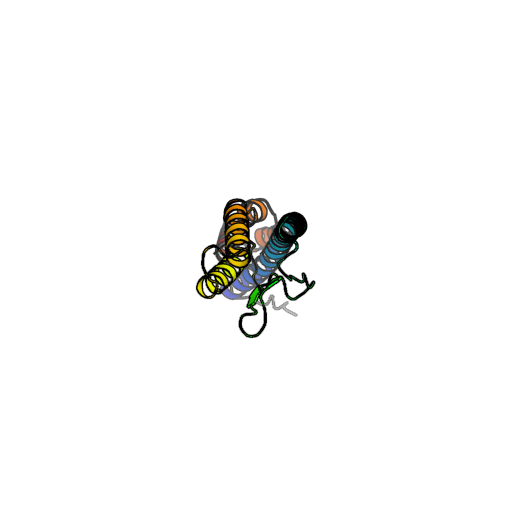1.00 86.31 113 LEU A N 1
ATOM 915 C CA . LEU A 1 113 ? -12.316 -0.201 15.939 1.00 86.31 113 LEU A CA 1
ATOM 916 C C . LEU A 1 113 ? -13.203 -0.133 14.691 1.00 86.31 113 LEU A C 1
ATOM 918 O O . LEU A 1 113 ? -12.685 -0.218 13.583 1.00 86.31 113 LEU A O 1
ATOM 922 N N . ASP A 1 114 ? -14.511 0.050 14.865 1.00 89.75 114 ASP A N 1
ATOM 923 C CA . ASP A 1 114 ? -15.468 0.214 13.767 1.00 89.75 114 ASP A CA 1
ATOM 924 C C . ASP A 1 114 ? -15.180 1.494 12.966 1.00 89.75 114 ASP A C 1
ATOM 926 O O . ASP A 1 114 ? -15.136 1.485 11.738 1.00 89.75 114 ASP A O 1
ATOM 930 N N . SER A 1 115 ? -14.855 2.588 13.657 1.00 88.75 115 SER A N 1
ATOM 931 C CA . SER A 1 115 ? -14.464 3.841 13.005 1.00 88.75 115 SER A CA 1
ATOM 932 C C . SER A 1 115 ? -13.130 3.713 12.263 1.00 88.75 115 SER A C 1
ATOM 934 O O . SER A 1 115 ? -13.023 4.131 11.111 1.00 88.75 115 SER A O 1
ATOM 936 N N . LEU A 1 116 ? -12.127 3.069 12.874 1.00 88.00 116 LEU A N 1
ATOM 937 C CA . LEU A 1 116 ? -10.853 2.763 12.213 1.00 88.00 116 LEU A CA 1
ATOM 938 C C . LEU A 1 116 ? -11.056 1.881 10.979 1.00 88.00 116 LEU A C 1
ATOM 940 O O . LEU A 1 116 ? -10.434 2.112 9.946 1.00 88.00 116 LEU A O 1
ATOM 944 N N . TYR A 1 117 ? -11.939 0.886 11.065 1.00 91.06 117 TYR A N 1
ATOM 945 C CA . TYR A 1 117 ? -12.291 0.039 9.934 1.00 91.06 117 TYR A CA 1
ATOM 946 C C . TYR A 1 117 ? -12.846 0.869 8.769 1.00 91.06 117 TYR A C 1
ATOM 948 O O . TYR A 1 117 ? -12.424 0.674 7.630 1.00 91.06 117 TYR A O 1
ATOM 956 N N . ILE A 1 118 ? -13.732 1.829 9.050 1.00 91.25 118 ILE A N 1
ATOM 957 C CA . ILE A 1 118 ? -14.302 2.730 8.042 1.00 91.25 118 ILE A CA 1
ATOM 958 C C . ILE A 1 118 ? -13.219 3.611 7.401 1.00 91.25 118 ILE A C 1
ATOM 960 O O . ILE A 1 118 ? -13.156 3.672 6.174 1.00 91.25 118 ILE A O 1
ATOM 964 N N . ILE A 1 119 ? -12.342 4.238 8.194 1.00 90.38 119 ILE A N 1
ATOM 965 C CA . ILE A 1 119 ? -11.231 5.070 7.687 1.00 90.38 119 ILE A CA 1
ATOM 966 C C . ILE A 1 119 ? -10.340 4.252 6.739 1.00 90.38 119 ILE A C 1
ATOM 968 O O . ILE A 1 119 ? -10.055 4.661 5.616 1.00 90.38 119 ILE A O 1
ATOM 972 N N . VAL A 1 120 ? -9.966 3.038 7.153 1.00 90.62 120 VAL A N 1
ATOM 973 C CA . VAL A 1 120 ? -9.124 2.130 6.360 1.00 90.62 120 VAL A CA 1
ATOM 974 C C . VAL A 1 120 ? -9.816 1.680 5.069 1.00 90.62 120 VAL A C 1
ATOM 976 O O . VAL A 1 120 ? -9.151 1.503 4.048 1.00 90.62 120 VAL A O 1
ATOM 979 N N . LEU A 1 121 ? -11.141 1.500 5.080 1.00 90.31 121 LEU A N 1
ATOM 980 C CA . LEU A 1 121 ? -11.898 1.198 3.866 1.00 90.31 121 LEU A CA 1
ATOM 981 C C . LEU A 1 121 ? -11.908 2.366 2.880 1.00 90.31 121 LEU A C 1
ATOM 983 O O . LEU A 1 121 ? -11.755 2.118 1.688 1.00 90.31 121 LEU A O 1
ATOM 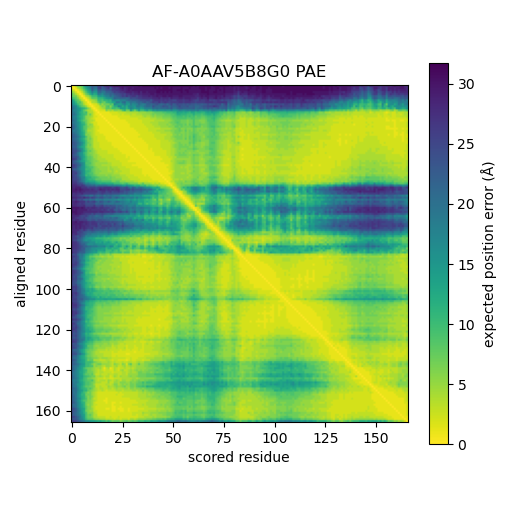987 N N . TYR A 1 122 ? -12.078 3.605 3.348 1.00 91.31 122 TYR A N 1
ATOM 988 C CA . TYR A 1 122 ? -12.018 4.781 2.474 1.00 91.31 122 TYR A CA 1
ATOM 989 C C . TYR A 1 122 ? -10.629 4.951 1.865 1.00 91.31 122 TYR A C 1
ATOM 991 O O . TYR A 1 122 ? -10.519 5.061 0.647 1.00 91.31 122 TYR A O 1
ATOM 999 N N . ALA A 1 123 ? -9.577 4.813 2.673 1.00 90.88 123 ALA A N 1
ATOM 1000 C CA . ALA A 1 123 ? -8.204 4.865 2.186 1.00 90.88 123 ALA A CA 1
ATOM 1001 C C . ALA A 1 123 ? -7.923 3.828 1.082 1.00 90.88 123 ALA A C 1
ATOM 1003 O O . ALA A 1 123 ? -7.184 4.113 0.148 1.00 90.88 123 ALA A O 1
ATOM 1004 N N . LEU A 1 124 ? -8.540 2.638 1.130 1.00 88.00 124 LEU A N 1
ATOM 1005 C CA . LEU A 1 124 ? -8.394 1.645 0.057 1.00 88.00 124 LEU A CA 1
ATOM 1006 C C . LEU A 1 124 ? -8.927 2.143 -1.297 1.00 88.00 124 LEU A C 1
ATOM 1008 O O . LEU A 1 124 ? -8.374 1.784 -2.333 1.00 88.00 124 LEU A O 1
ATOM 1012 N N . TYR A 1 125 ? -10.007 2.931 -1.300 1.00 85.69 125 TYR A N 1
ATOM 1013 C CA . TYR A 1 125 ? -10.562 3.509 -2.529 1.00 85.69 125 TYR A CA 1
ATOM 1014 C C . TYR A 1 125 ? -9.694 4.638 -3.089 1.00 85.69 125 TYR A C 1
ATOM 1016 O O . TYR A 1 125 ? -9.682 4.836 -4.303 1.00 85.69 125 TYR A O 1
ATOM 1024 N N . ASP A 1 126 ? -8.936 5.310 -2.225 1.00 85.81 126 ASP A N 1
ATOM 1025 C CA . ASP A 1 126 ? -8.034 6.407 -2.576 1.00 85.81 126 ASP A CA 1
ATOM 1026 C C . ASP A 1 126 ? -6.606 5.916 -2.901 1.00 85.81 126 ASP A C 1
ATOM 1028 O O . ASP A 1 126 ? -5.637 6.674 -2.825 1.00 85.81 126 ASP A O 1
ATOM 1032 N N . ASP A 1 127 ? -6.428 4.636 -3.264 1.00 87.31 127 ASP A N 1
ATOM 1033 C CA . ASP A 1 127 ? -5.110 4.119 -3.639 1.00 87.31 127 ASP A CA 1
ATOM 1034 C C . ASP A 1 127 ? -4.615 4.686 -4.985 1.00 87.31 127 ASP A C 1
ATOM 1036 O O . ASP A 1 127 ? -5.012 4.261 -6.071 1.00 87.31 127 ASP A O 1
ATOM 1040 N N . GLU A 1 128 ? -3.662 5.613 -4.910 1.00 87.00 128 GLU A N 1
ATOM 1041 C CA . GLU A 1 128 ? -3.002 6.235 -6.054 1.00 87.00 128 GLU A CA 1
ATOM 1042 C C . GLU A 1 128 ? -1.773 5.469 -6.585 1.00 87.00 128 GLU A C 1
ATOM 1044 O O . GLU A 1 128 ? -1.142 5.932 -7.543 1.00 87.00 128 GLU A O 1
ATOM 1049 N N . SER A 1 129 ? -1.420 4.304 -6.022 1.00 85.00 129 SER A N 1
ATOM 1050 C CA . SER A 1 129 ? -0.230 3.526 -6.418 1.00 85.00 129 SER A CA 1
ATOM 1051 C C . SER A 1 129 ? -0.218 3.214 -7.919 1.00 85.00 129 SER A C 1
ATOM 1053 O O . SER A 1 129 ? 0.763 3.491 -8.610 1.00 85.00 129 SER A O 1
ATOM 1055 N N . GLY A 1 130 ? -1.328 2.689 -8.448 1.00 87.25 130 GLY A N 1
ATOM 1056 C CA . GLY A 1 130 ? -1.473 2.337 -9.866 1.00 87.25 130 GLY A CA 1
ATOM 1057 C C . GLY A 1 130 ? -1.295 3.533 -10.807 1.00 87.25 130 GLY A C 1
ATOM 1058 O O . GLY A 1 130 ? -0.378 3.520 -11.633 1.00 87.25 130 GLY A O 1
ATOM 1059 N N . PRO A 1 131 ? -2.124 4.586 -10.685 1.00 89.44 131 PRO A N 1
ATOM 1060 C CA . PRO A 1 131 ? -2.005 5.788 -11.507 1.00 89.44 131 PRO A CA 1
ATOM 1061 C C . PRO A 1 131 ? -0.619 6.444 -11.450 1.00 89.44 131 PRO A C 1
ATOM 1063 O O . PRO A 1 131 ? -0.077 6.811 -12.495 1.00 89.44 131 PRO A O 1
ATOM 1066 N N . LYS A 1 132 ? -0.010 6.557 -10.259 1.00 90.69 132 LYS A N 1
ATOM 1067 C CA . LYS A 1 132 ? 1.319 7.171 -10.101 1.00 90.69 132 LYS A CA 1
ATOM 1068 C C . LYS A 1 132 ? 2.419 6.348 -10.762 1.00 90.69 132 LYS A C 1
ATOM 1070 O O . LYS A 1 132 ? 3.293 6.932 -11.395 1.00 90.69 132 LYS A O 1
ATOM 1075 N N . LEU A 1 133 ? 2.372 5.019 -10.665 1.00 90.19 133 LEU A N 1
ATOM 1076 C CA . LEU A 1 133 ? 3.356 4.147 -11.312 1.00 90.19 133 LEU A CA 1
ATOM 1077 C C . LEU A 1 133 ? 3.205 4.129 -12.834 1.00 90.19 133 LEU A C 1
ATOM 1079 O O . LEU A 1 133 ? 4.207 4.154 -13.539 1.00 90.19 133 LEU A O 1
ATOM 1083 N N . MET A 1 134 ? 1.974 4.160 -13.350 1.00 89.31 134 MET A N 1
ATOM 1084 C CA . MET A 1 134 ? 1.712 4.242 -14.794 1.00 89.31 134 MET A CA 1
ATOM 1085 C C . MET A 1 134 ? 2.211 5.557 -15.411 1.00 89.31 134 MET A C 1
ATOM 1087 O O . MET A 1 134 ? 2.684 5.566 -16.547 1.00 89.31 134 MET A O 1
ATOM 1091 N N . ALA A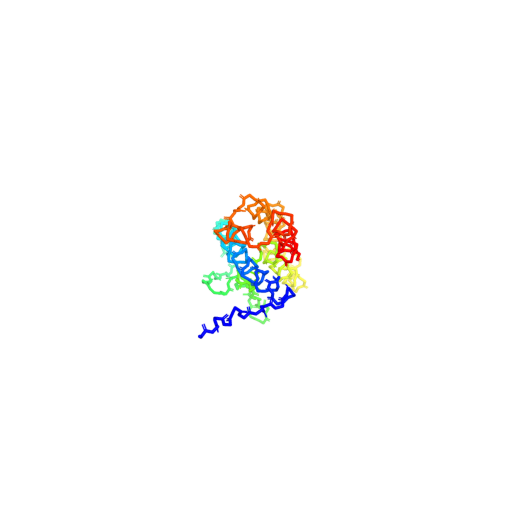 1 135 ? 2.104 6.665 -14.671 1.00 90.00 135 ALA A N 1
ATOM 1092 C CA . ALA A 1 135 ? 2.582 7.979 -15.103 1.00 90.00 135 ALA A CA 1
ATOM 1093 C C . ALA A 1 135 ? 4.094 8.176 -14.905 1.00 90.00 135 ALA A C 1
ATOM 1095 O O . ALA A 1 135 ? 4.679 9.092 -15.486 1.00 90.00 135 ALA A O 1
ATOM 1096 N N . TRP A 1 136 ? 4.727 7.351 -14.071 1.00 92.81 136 TRP A N 1
ATOM 1097 C CA . TRP A 1 136 ? 6.150 7.438 -13.791 1.00 92.81 136 TRP A CA 1
ATOM 1098 C C . TRP A 1 136 ? 6.980 6.771 -14.895 1.00 92.81 136 TRP A C 1
ATOM 1100 O O . TRP A 1 136 ? 6.565 5.802 -15.536 1.00 92.81 136 TRP A O 1
ATOM 1110 N N . GLN A 1 137 ? 8.169 7.323 -15.128 1.00 88.56 137 GLN A N 1
ATOM 1111 C CA . GLN A 1 137 ? 9.124 6.807 -16.096 1.00 88.56 137 GLN A CA 1
ATOM 1112 C C . GLN A 1 137 ? 10.462 6.583 -15.402 1.00 88.56 137 GLN A C 1
ATOM 1114 O O . GLN A 1 137 ? 11.062 7.517 -14.866 1.00 88.56 137 GLN A O 1
ATOM 1119 N N . SER A 1 138 ? 10.924 5.340 -15.427 1.00 86.62 138 SER A N 1
ATOM 1120 C CA . SER A 1 138 ? 12.229 4.955 -14.913 1.00 86.62 138 SER A CA 1
ATOM 1121 C C . SER A 1 138 ? 13.340 5.515 -15.811 1.00 86.62 138 SER A C 1
ATOM 1123 O O . SER A 1 138 ? 13.250 5.501 -17.041 1.00 86.62 138 SER A O 1
ATOM 1125 N N . GLU A 1 139 ? 14.439 5.957 -15.198 1.00 85.19 139 GLU A N 1
ATOM 1126 C CA . GLU A 1 139 ? 15.646 6.390 -15.919 1.00 85.19 139 GLU A CA 1
ATOM 1127 C C . GLU A 1 139 ? 16.253 5.255 -16.765 1.00 85.19 139 GLU A C 1
ATOM 1129 O O . GLU A 1 139 ? 16.901 5.491 -17.787 1.00 85.19 139 GLU A O 1
ATOM 1134 N N . TYR A 1 140 ? 16.006 4.005 -16.368 1.00 89.19 140 TYR A N 1
ATOM 1135 C CA . TYR A 1 140 ? 16.478 2.817 -17.064 1.00 89.19 140 TYR A CA 1
ATOM 1136 C C . TYR A 1 140 ? 15.681 2.503 -18.336 1.00 89.19 140 TYR A C 1
ATOM 1138 O O . TYR A 1 140 ? 16.215 1.846 -19.232 1.00 89.19 140 TYR A O 1
ATOM 1146 N N . GLU A 1 141 ? 14.450 3.008 -18.473 1.00 87.56 141 GLU A N 1
ATOM 1147 C CA . GLU A 1 141 ? 13.612 2.757 -19.654 1.00 87.56 141 GLU A CA 1
ATOM 1148 C C . GLU A 1 141 ? 14.292 3.227 -20.943 1.00 87.56 141 GLU A C 1
ATOM 1150 O O . GLU A 1 141 ? 14.269 2.513 -21.939 1.00 87.56 141 GLU A O 1
ATOM 1155 N N . GLN A 1 142 ? 14.994 4.365 -20.930 1.00 85.00 142 GLN A N 1
ATOM 1156 C CA . GLN A 1 142 ? 15.715 4.852 -22.117 1.00 85.00 142 GLN A C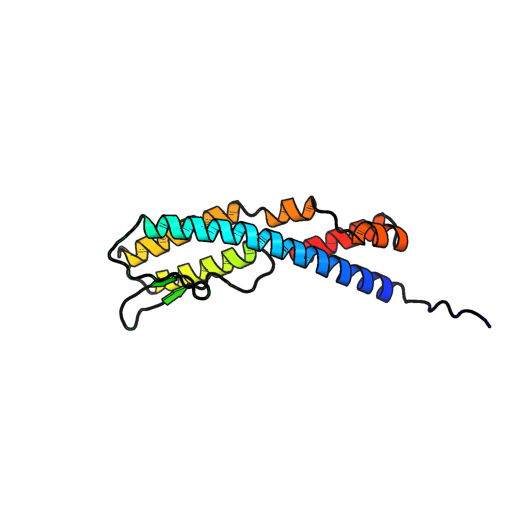A 1
ATOM 1157 C C . GLN A 1 142 ? 16.846 3.902 -22.540 1.00 85.00 142 GLN A C 1
ATOM 1159 O O . GLN A 1 142 ? 17.045 3.633 -23.730 1.00 85.00 142 GLN A O 1
ATOM 1164 N N . ILE A 1 143 ? 17.579 3.363 -21.560 1.00 85.56 143 ILE A N 1
ATOM 1165 C CA . ILE A 1 143 ? 18.663 2.404 -21.791 1.00 85.56 143 ILE A CA 1
ATOM 1166 C C . ILE A 1 143 ? 18.078 1.100 -22.328 1.00 85.56 143 ILE A C 1
ATOM 1168 O O . ILE A 1 143 ? 18.556 0.591 -23.343 1.00 85.56 143 ILE A O 1
ATOM 1172 N N . MET A 1 144 ? 17.028 0.589 -21.691 1.00 87.88 144 MET A N 1
ATOM 1173 C CA . MET A 1 144 ? 16.325 -0.622 -22.100 1.00 87.88 144 MET A CA 1
ATOM 1174 C C . MET A 1 144 ? 15.802 -0.508 -23.538 1.00 87.88 144 MET A C 1
ATOM 1176 O O . MET A 1 144 ? 16.118 -1.360 -24.370 1.00 87.88 144 MET A O 1
ATOM 1180 N N . THR A 1 145 ? 15.111 0.583 -23.871 1.00 87.06 145 THR A N 1
ATOM 1181 C CA . THR A 1 145 ? 14.576 0.842 -25.213 1.00 87.06 145 THR A CA 1
ATOM 1182 C C . THR A 1 145 ? 15.670 0.856 -26.278 1.00 87.06 145 THR A C 1
ATOM 1184 O O . THR A 1 145 ? 15.506 0.261 -27.342 1.00 87.06 145 THR A O 1
ATOM 1187 N N . SER A 1 146 ? 16.837 1.442 -25.989 1.00 85.44 146 SER A N 1
ATOM 1188 C CA . SER A 1 146 ? 17.976 1.420 -26.921 1.00 85.44 146 SER A CA 1
ATOM 1189 C C . SER A 1 146 ? 18.568 0.019 -27.149 1.00 85.44 146 SER A C 1
ATOM 1191 O O . SER A 1 146 ? 19.219 -0.223 -28.167 1.00 85.44 146 SER A O 1
ATOM 1193 N N . ARG A 1 147 ? 18.377 -0.909 -26.200 1.00 84.25 147 ARG A N 1
ATOM 1194 C CA . ARG A 1 147 ? 18.978 -2.252 -26.208 1.00 84.25 147 ARG A CA 1
ATOM 1195 C C . ARG A 1 147 ? 18.038 -3.336 -26.725 1.00 84.25 147 ARG A C 1
ATOM 1197 O O . ARG A 1 147 ? 18.551 -4.296 -27.303 1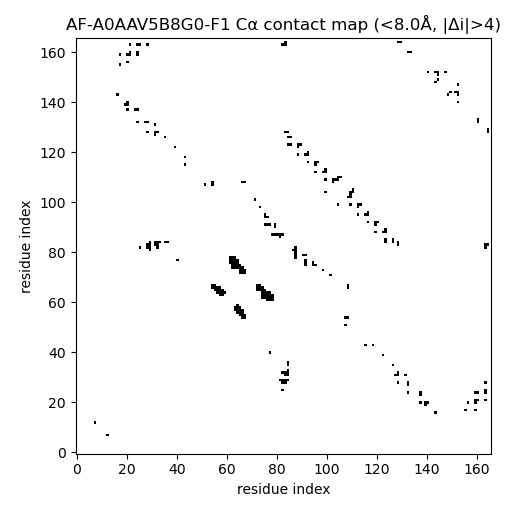.00 84.25 147 ARG A O 1
ATOM 1204 N N . LEU A 1 148 ? 16.736 -3.215 -26.480 1.00 83.62 148 LEU A N 1
ATOM 1205 C CA . LEU A 1 148 ? 15.699 -4.206 -26.809 1.00 83.62 148 LEU A CA 1
ATOM 1206 C C . LEU A 1 148 ? 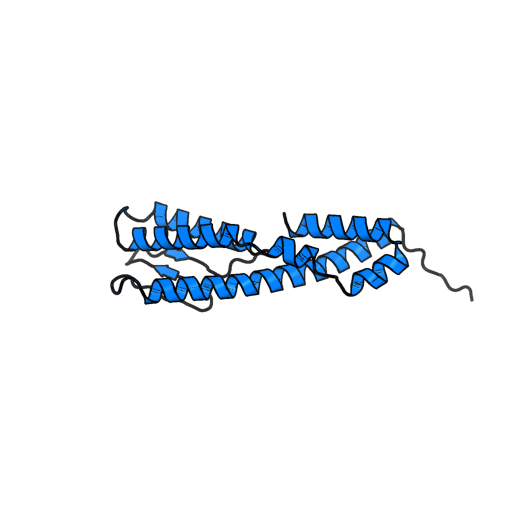14.766 -3.736 -27.941 1.00 83.62 148 LEU A C 1
ATOM 1208 O O . LEU A 1 148 ? 14.165 -4.544 -28.637 1.00 83.62 148 LEU A O 1
ATOM 1212 N N . GLY A 1 149 ? 14.697 -2.426 -28.192 1.00 86.44 149 GLY A N 1
ATOM 1213 C CA . GLY A 1 149 ? 13.707 -1.826 -29.084 1.00 86.44 149 GLY A CA 1
ATOM 1214 C C . GLY A 1 149 ? 12.396 -1.503 -28.360 1.00 86.44 149 GLY A C 1
ATOM 1215 O O . GLY A 1 149 ? 12.122 -2.018 -27.279 1.00 86.44 149 GLY A O 1
ATOM 1216 N N . ASN A 1 150 ? 11.590 -0.621 -28.960 1.00 88.00 150 ASN A N 1
ATOM 1217 C CA . ASN A 1 150 ? 10.393 -0.054 -28.320 1.00 88.00 150 ASN A CA 1
ATOM 1218 C C . ASN A 1 150 ? 9.378 -1.124 -27.882 1.00 88.00 150 ASN A C 1
ATOM 1220 O O . ASN A 1 150 ? 8.929 -1.107 -26.747 1.00 88.00 150 ASN A O 1
ATOM 1224 N N . GLN A 1 151 ? 9.056 -2.078 -28.762 1.00 91.12 151 GLN A N 1
ATOM 1225 C CA . GLN A 1 151 ? 8.021 -3.085 -28.500 1.00 91.12 151 GLN A CA 1
ATOM 1226 C C . GLN A 1 151 ? 8.369 -3.978 -27.296 1.00 91.12 151 GLN A C 1
ATOM 1228 O O . GLN A 1 151 ? 7.546 -4.163 -26.405 1.00 91.12 151 GLN A O 1
ATOM 1233 N N . GLU A 1 152 ? 9.596 -4.506 -27.252 1.00 89.25 152 GLU A N 1
ATOM 1234 C CA . GLU A 1 152 ? 10.048 -5.380 -26.161 1.00 89.25 152 GLU A CA 1
ATOM 1235 C C . GLU A 1 152 ? 10.173 -4.622 -24.832 1.00 89.25 152 GLU A C 1
ATOM 1237 O O . GLU A 1 152 ? 9.857 -5.168 -23.776 1.00 89.25 152 GLU A O 1
ATOM 1242 N N . ALA A 1 153 ? 10.605 -3.358 -24.881 1.00 89.19 153 ALA A N 1
ATOM 1243 C CA . ALA A 1 153 ? 10.662 -2.475 -23.721 1.00 89.19 153 ALA A CA 1
ATOM 1244 C C . ALA A 1 153 ? 9.266 -2.197 -23.134 1.00 89.19 153 ALA A C 1
ATOM 1246 O O . ALA A 1 153 ? 9.079 -2.301 -21.920 1.00 89.19 153 ALA A O 1
ATOM 1247 N N . ASP A 1 154 ? 8.280 -1.904 -23.985 1.00 91.38 154 ASP A N 1
ATOM 1248 C CA . ASP A 1 154 ? 6.895 -1.665 -23.566 1.00 91.38 154 ASP A CA 1
ATOM 1249 C C . ASP A 1 154 ? 6.264 -2.931 -22.960 1.00 91.38 154 ASP A C 1
ATOM 1251 O O . ASP A 1 154 ? 5.614 -2.871 -21.911 1.00 91.38 154 ASP A O 1
ATOM 1255 N N . ASP A 1 155 ? 6.505 -4.096 -23.570 1.00 93.25 155 ASP A N 1
ATOM 1256 C CA . ASP A 1 155 ? 6.045 -5.385 -23.046 1.00 93.25 155 ASP A CA 1
ATOM 1257 C C . ASP A 1 155 ? 6.669 -5.707 -21.681 1.00 93.25 155 ASP A C 1
ATOM 1259 O O . ASP A 1 155 ? 5.972 -6.162 -20.769 1.00 93.25 155 ASP A O 1
ATOM 1263 N N . MET A 1 156 ? 7.963 -5.425 -21.512 1.00 93.25 156 MET A N 1
ATOM 1264 C CA . MET A 1 156 ? 8.672 -5.611 -20.247 1.00 93.25 156 MET A CA 1
ATOM 1265 C C . MET A 1 156 ? 8.123 -4.694 -19.151 1.00 93.25 156 MET A C 1
ATOM 1267 O O . MET A 1 156 ? 7.831 -5.164 -18.051 1.00 93.25 156 MET A O 1
ATOM 1271 N N . LYS A 1 157 ? 7.914 -3.408 -19.460 1.00 92.94 157 LYS A N 1
ATOM 1272 C CA . LYS A 1 157 ? 7.313 -2.432 -18.540 1.00 92.94 157 LYS A CA 1
ATOM 1273 C C . LYS A 1 157 ? 5.933 -2.878 -18.073 1.00 92.94 157 LYS A C 1
ATOM 1275 O O . LYS A 1 157 ? 5.660 -2.860 -16.875 1.00 92.94 157 LYS A O 1
ATOM 1280 N N . ARG A 1 158 ? 5.076 -3.311 -19.000 1.00 92.38 158 ARG A N 1
ATOM 1281 C CA . ARG A 1 158 ? 3.742 -3.823 -18.669 1.00 92.38 158 ARG A CA 1
ATOM 1282 C C . ARG A 1 158 ? 3.823 -4.997 -17.694 1.00 92.38 158 ARG A C 1
ATOM 1284 O O . ARG A 1 158 ? 3.140 -4.972 -16.678 1.00 92.38 158 ARG A O 1
ATOM 1291 N N . LYS A 1 159 ? 4.690 -5.976 -17.964 1.00 94.44 159 LYS A N 1
ATOM 1292 C CA . LYS A 1 159 ? 4.851 -7.152 -17.098 1.00 94.44 159 LYS A CA 1
ATOM 1293 C C . LYS A 1 159 ? 5.375 -6.785 -15.702 1.00 94.44 159 LYS A C 1
ATOM 1295 O O . LYS A 1 159 ? 4.901 -7.332 -14.713 1.00 94.44 159 LYS A O 1
ATOM 1300 N N . VAL A 1 160 ? 6.306 -5.833 -15.604 1.00 93.81 160 VAL A N 1
ATOM 1301 C CA . VAL A 1 160 ? 6.785 -5.312 -14.309 1.00 93.81 160 VAL A CA 1
ATOM 1302 C C . VAL A 1 160 ? 5.651 -4.661 -13.517 1.00 93.81 160 VAL A C 1
ATOM 1304 O O . VAL A 1 160 ? 5.496 -4.931 -12.328 1.00 93.81 160 VAL A O 1
ATOM 1307 N N . LEU A 1 161 ? 4.848 -3.818 -14.168 1.00 91.62 161 LEU A N 1
ATOM 1308 C CA . LEU A 1 161 ? 3.714 -3.152 -13.529 1.00 91.62 161 LEU A CA 1
ATOM 1309 C C . LEU A 1 161 ? 2.652 -4.151 -13.062 1.00 91.62 161 LEU A C 1
ATOM 1311 O O . LEU A 1 161 ? 2.127 -3.995 -11.963 1.00 91.62 161 LEU A O 1
ATOM 1315 N N . GLU A 1 162 ? 2.372 -5.187 -13.854 1.00 91.00 162 GLU A N 1
ATOM 1316 C CA . GLU A 1 162 ? 1.487 -6.288 -13.461 1.00 91.00 162 GLU A CA 1
ATOM 1317 C C . GLU A 1 162 ? 2.010 -7.019 -12.213 1.00 91.00 162 GLU A C 1
ATOM 1319 O O . GLU A 1 162 ? 1.237 -7.256 -11.293 1.00 91.00 162 GLU A O 1
ATOM 1324 N N . GLU A 1 163 ? 3.311 -7.319 -12.121 1.00 90.69 163 GLU A N 1
ATOM 1325 C CA . GLU A 1 163 ? 3.879 -8.001 -10.945 1.00 90.69 163 GLU A CA 1
ATOM 1326 C C . GLU A 1 163 ? 3.907 -7.148 -9.670 1.00 90.69 163 GLU A C 1
ATOM 1328 O O . GLU A 1 163 ? 3.923 -7.696 -8.571 1.00 90.69 163 GLU A O 1
ATOM 1333 N N . ILE A 1 164 ? 3.958 -5.822 -9.794 1.00 88.00 164 ILE A N 1
ATOM 1334 C CA . ILE A 1 164 ? 4.036 -4.917 -8.639 1.00 88.00 164 ILE A CA 1
ATOM 1335 C C . ILE A 1 164 ? 2.650 -4.536 -8.122 1.00 88.00 164 ILE A C 1
ATOM 1337 O O . ILE A 1 164 ? 2.488 -4.325 -6.921 1.00 88.00 164 ILE A O 1
ATOM 1341 N N . LEU A 1 165 ? 1.671 -4.399 -9.019 1.00 82.88 165 LEU A N 1
ATOM 1342 C CA . LEU A 1 165 ? 0.327 -3.922 -8.688 1.00 82.88 165 LEU A CA 1
ATOM 1343 C C . LEU A 1 165 ? -0.646 -5.033 -8.261 1.00 82.88 165 LEU A C 1
ATOM 1345 O O . LEU A 1 165 ? -1.718 -4.704 -7.754 1.00 82.88 165 LEU A O 1
ATOM 1349 N N . ILE A 1 166 ? -0.297 -6.308 -8.466 1.00 70.00 166 ILE A N 1
ATOM 1350 C CA . ILE A 1 166 ? -1.068 -7.490 -8.028 1.00 70.00 166 ILE A CA 1
ATOM 1351 C C . ILE A 1 166 ? -0.593 -7.947 -6.646 1.00 70.00 166 ILE A C 1
ATOM 1353 O O . ILE A 1 166 ? -1.468 -8.203 -5.786 1.00 70.00 166 ILE A O 1
#

Nearest PDB structures (foldseek):
  7zub-assembly1_C  TM=5.342E-01  e=1.597E+00  Homo sapiens
  4apo-assembly2_B  TM=5.389E-01  e=3.459E+00  Homo sapiens
  7zxk-assembly1_A  TM=2.569E-01  e=3.097E+00  Homo sapiens
  7zxk-assembly2_C  TM=2.503E-01  e=4.816E+00  Homo sapiens

Foldseek 3Di:
DDPPPPPQPPVNVLVVLLVVLLVQLLVVQQVLLVVLLVVLLVVLVVVVVVDDPPWDWDQDPFFGTFTDDDPLTDTQGSDDDASHNLVSLVSSLVSLVVSLVSDDPPDSSNVSSVVSNVSSVVSNVVGCSLVVSVPDDDPCLVVVCVVPNDVSSVVSSVVSSVVRVD